Protein AF-A0A3D1ZGE1-F1 (afdb_monomer)

Structure (mmCIF, N/CA/C/O backbone):
data_AF-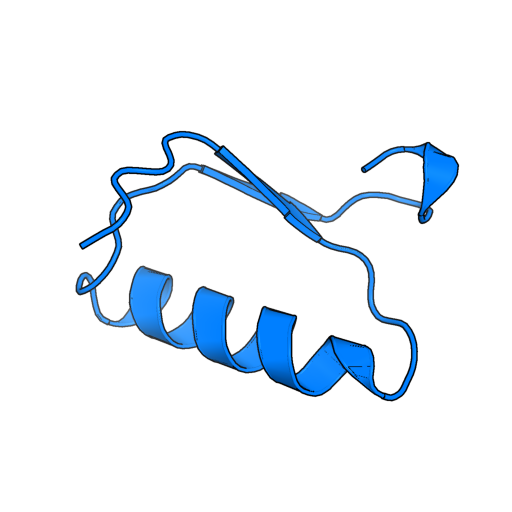A0A3D1ZGE1-F1
#
_entry.id   AF-A0A3D1ZGE1-F1
#
loop_
_atom_site.group_PDB
_atom_site.id
_atom_site.type_symbol
_atom_site.label_atom_id
_atom_site.label_alt_id
_atom_site.label_comp_id
_atom_site.label_asym_id
_atom_site.label_entity_id
_atom_site.label_seq_id
_atom_site.pdbx_PDB_ins_code
_atom_site.Cartn_x
_atom_site.Cartn_y
_atom_site.Cartn_z
_atom_site.occupancy
_atom_site.B_iso_or_equiv
_atom_site.auth_seq_id
_atom_site.auth_comp_id
_atom_site.auth_asym_id
_atom_site.auth_atom_id
_atom_site.pdbx_PDB_model_num
ATOM 1 N N . MET A 1 1 ? -4.187 -15.363 8.747 1.00 60.81 1 MET A N 1
ATOM 2 C CA . MET A 1 1 ? -4.092 -14.223 7.811 1.00 60.81 1 MET A CA 1
ATOM 3 C C . MET A 1 1 ? -2.787 -13.524 8.137 1.00 60.81 1 MET A C 1
ATOM 5 O O . MET A 1 1 ? -2.437 -13.517 9.310 1.00 60.81 1 MET A O 1
ATOM 9 N N . ALA A 1 2 ? -2.017 -13.093 7.139 1.00 71.75 2 ALA A N 1
ATOM 10 C CA . ALA A 1 2 ? -0.792 -12.345 7.413 1.00 71.75 2 ALA A CA 1
ATOM 11 C C 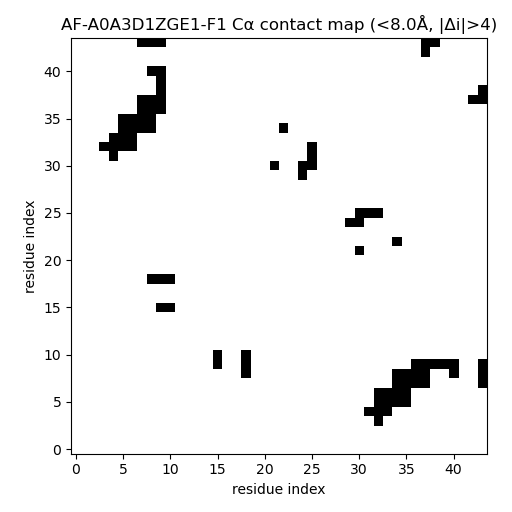. ALA A 1 2 ? -1.184 -10.973 7.981 1.00 71.75 2 ALA A C 1
ATOM 13 O O . ALA A 1 2 ? -2.055 -10.321 7.411 1.00 71.75 2 ALA A O 1
ATOM 14 N N . ASP A 1 3 ? -0.595 -10.600 9.113 1.00 84.81 3 ASP A N 1
ATOM 15 C CA . ASP A 1 3 ? -0.844 -9.347 9.829 1.00 84.81 3 ASP A CA 1
ATOM 16 C C . ASP A 1 3 ? 0.291 -8.383 9.485 1.00 84.81 3 ASP A C 1
ATOM 18 O O . ASP A 1 3 ? 1.324 -8.344 10.147 1.00 84.81 3 ASP A O 1
ATOM 22 N N . VAL A 1 4 ? 0.179 -7.764 8.311 1.00 90.00 4 VAL A N 1
ATOM 23 C CA . VAL A 1 4 ? 1.178 -6.824 7.796 1.00 90.00 4 VAL A CA 1
ATOM 24 C C . VAL A 1 4 ? 0.790 -5.416 8.212 1.00 90.00 4 VAL A C 1
ATOM 26 O O . VAL A 1 4 ? -0.281 -4.948 7.843 1.00 90.00 4 VAL A O 1
ATOM 29 N N . ASP A 1 5 ? 1.678 -4.738 8.934 1.00 93.31 5 ASP A N 1
ATOM 30 C CA . ASP A 1 5 ? 1.424 -3.386 9.441 1.00 93.31 5 ASP A CA 1
ATOM 31 C C . ASP A 1 5 ? 1.586 -2.303 8.360 1.00 93.31 5 ASP A C 1
ATOM 33 O O . ASP A 1 5 ? 0.872 -1.300 8.366 1.00 93.31 5 ASP A O 1
ATOM 37 N N . VAL A 1 6 ? 2.511 -2.504 7.410 1.00 93.88 6 VAL A N 1
ATOM 38 C CA . VAL A 1 6 ? 2.878 -1.521 6.375 1.00 93.88 6 VAL A CA 1
ATOM 39 C C . VAL A 1 6 ? 3.045 -2.204 5.020 1.00 93.88 6 VAL A C 1
ATOM 41 O O . VAL A 1 6 ? 3.679 -3.255 4.914 1.00 93.88 6 VAL A O 1
ATOM 44 N N . ILE A 1 7 ? 2.497 -1.581 3.977 1.00 93.94 7 ILE A N 1
ATOM 45 C CA . ILE A 1 7 ? 2.635 -1.990 2.580 1.00 93.94 7 ILE A CA 1
ATOM 46 C C . ILE A 1 7 ? 3.097 -0.791 1.750 1.00 93.94 7 ILE A C 1
ATOM 48 O O . ILE A 1 7 ? 2.440 0.250 1.717 1.00 93.94 7 ILE A O 1
ATOM 52 N N . THR A 1 8 ? 4.200 -0.960 1.028 1.00 95.38 8 THR A N 1
ATOM 53 C CA . THR A 1 8 ? 4.708 -0.014 0.031 1.00 95.38 8 THR A CA 1
ATOM 54 C C . THR A 1 8 ? 4.378 -0.518 -1.373 1.00 95.38 8 THR A C 1
ATOM 56 O O . THR A 1 8 ? 4.525 -1.699 -1.677 1.00 95.38 8 THR A O 1
ATOM 59 N N . ALA A 1 9 ? 3.877 0.358 -2.244 1.00 93.06 9 ALA A N 1
ATOM 60 C CA . ALA A 1 9 ? 3.358 -0.019 -3.554 1.00 93.06 9 ALA A CA 1
ATOM 61 C C . ALA A 1 9 ? 3.880 0.870 -4.682 1.00 93.06 9 ALA A C 1
ATOM 63 O O . ALA A 1 9 ? 3.935 2.090 -4.573 1.00 93.06 9 ALA A O 1
ATOM 64 N N . TYR A 1 10 ? 4.199 0.240 -5.810 1.00 92.69 10 TYR A N 1
ATOM 65 C CA . TYR A 1 10 ? 4.653 0.855 -7.054 1.00 92.69 10 TYR A CA 1
ATOM 66 C C . TYR A 1 10 ? 4.069 0.052 -8.223 1.00 92.69 10 TYR A C 1
ATOM 68 O O 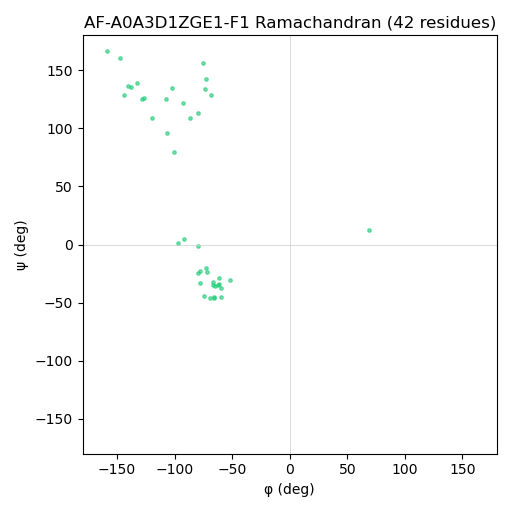. TYR A 1 10 ? 4.175 -1.179 -8.230 1.00 92.69 10 TYR A O 1
ATOM 76 N N . PRO A 1 11 ? 3.412 0.705 -9.193 1.00 87.38 11 PRO A N 1
ATOM 77 C CA . PRO A 1 11 ? 2.745 0.008 -10.279 1.00 87.38 11 PRO A CA 1
ATOM 78 C C . PRO A 1 11 ? 3.742 -0.437 -11.357 1.00 87.38 11 PRO A C 1
ATOM 80 O O . PRO A 1 11 ? 4.276 0.378 -12.107 1.00 87.38 11 PRO A O 1
ATOM 83 N N . ILE A 1 12 ? 3.916 -1.750 -11.502 1.00 89.38 12 ILE A N 1
ATOM 84 C CA . ILE A 1 12 ? 4.612 -2.370 -12.635 1.00 89.38 12 ILE A CA 1
ATOM 85 C C . ILE A 1 12 ? 3.883 -3.651 -13.052 1.00 89.38 12 ILE A C 1
ATOM 87 O O . ILE A 1 12 ? 3.441 -4.437 -12.214 1.00 89.38 12 ILE A O 1
ATOM 91 N N . ARG A 1 13 ? 3.711 -3.873 -14.360 1.00 92.81 13 ARG A N 1
ATOM 92 C CA . ARG A 1 13 ? 3.032 -5.081 -14.858 1.00 92.81 13 ARG A CA 1
ATOM 93 C C . ARG A 1 13 ? 3.929 -6.314 -14.686 1.00 92.81 13 ARG A C 1
ATOM 95 O O . ARG A 1 13 ? 5.120 -6.209 -14.970 1.00 92.81 13 ARG A O 1
ATOM 102 N N . PRO A 1 14 ? 3.377 -7.492 -14.333 1.00 89.19 14 PRO A N 1
ATOM 103 C CA . PRO A 1 14 ? 1.957 -7.798 -14.079 1.00 89.19 14 PRO A CA 1
ATOM 104 C C . PRO A 1 14 ? 1.529 -7.648 -12.604 1.00 89.19 14 PRO A C 1
ATOM 106 O O . PRO A 1 14 ? 0.419 -8.027 -12.233 1.00 89.19 14 PRO A O 1
ATOM 109 N N . TYR A 1 15 ? 2.428 -7.166 -11.744 1.00 88.25 15 TYR A N 1
ATOM 110 C CA . TYR A 1 15 ? 2.241 -7.102 -10.296 1.00 88.25 15 TYR A CA 1
ATOM 111 C C . TYR A 1 15 ? 1.247 -6.016 -9.849 1.00 88.25 15 TYR A C 1
ATOM 113 O O . TYR A 1 15 ? 0.656 -6.118 -8.774 1.00 88.25 15 TYR A O 1
ATOM 121 N N . ASP A 1 16 ? 0.979 -5.020 -10.694 1.00 89.19 16 ASP A N 1
ATOM 122 C CA . ASP A 1 16 ? 0.014 -3.945 -10.451 1.00 89.19 16 ASP A CA 1
ATOM 123 C C . ASP A 1 16 ? -1.380 -4.448 -10.035 1.00 89.19 16 ASP A C 1
ATOM 125 O O . ASP A 1 16 ? -2.047 -3.809 -9.221 1.00 89.19 16 ASP A O 1
ATOM 129 N N . THR A 1 17 ? -1.792 -5.627 -10.510 1.00 92.50 17 THR A N 1
ATOM 130 C CA . THR A 1 17 ? -3.063 -6.256 -10.109 1.00 92.50 17 THR A CA 1
ATOM 131 C C . THR A 1 17 ? -3.085 -6.645 -8.624 1.00 92.50 17 THR A C 1
ATOM 133 O O . THR A 1 17 ? -4.123 -6.513 -7.973 1.00 92.50 17 THR A O 1
ATOM 136 N N . VAL A 1 18 ? -1.952 -7.081 -8.059 1.00 93.00 18 VAL A N 1
ATOM 137 C CA . VAL A 1 18 ? -1.840 -7.411 -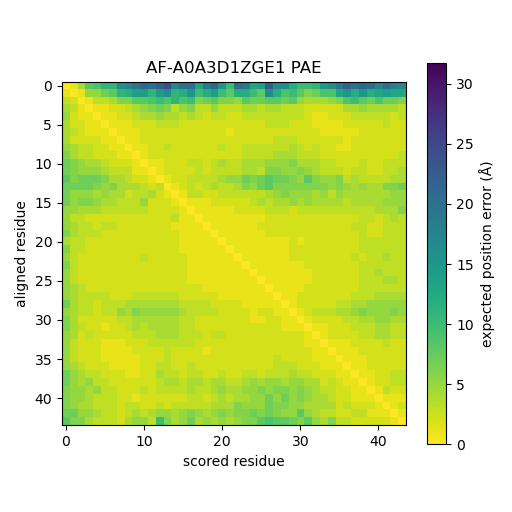6.627 1.00 93.00 18 VAL A CA 1
ATOM 138 C C . VAL A 1 18 ? -2.011 -6.146 -5.791 1.00 93.00 18 VAL A C 1
ATOM 140 O O . VAL A 1 18 ? -2.820 -6.134 -4.865 1.00 93.00 18 VAL A O 1
ATOM 143 N N . MET A 1 19 ? -1.337 -5.057 -6.167 1.00 93.88 19 MET A N 1
ATOM 144 C CA . MET A 1 19 ? -1.443 -3.787 -5.438 1.00 93.88 19 MET A CA 1
ATOM 145 C C . MET A 1 19 ? -2.835 -3.162 -5.533 1.00 93.88 19 MET A C 1
ATOM 147 O O . MET A 1 19 ? -3.340 -2.628 -4.547 1.00 93.88 19 MET A O 1
ATOM 151 N N . GLN A 1 20 ? -3.517 -3.311 -6.670 1.00 92.38 20 GLN A N 1
ATOM 152 C CA . GLN A 1 20 ? -4.924 -2.918 -6.802 1.00 92.38 20 GLN A CA 1
ATOM 153 C C . GLN A 1 20 ? -5.876 -3.764 -5.947 1.00 92.38 20 GLN A C 1
ATOM 155 O O . GLN A 1 20 ? -6.924 -3.279 -5.525 1.00 92.38 20 GLN A O 1
ATOM 160 N N . PHE A 1 21 ? -5.566 -5.040 -5.722 1.00 94.38 21 PHE A N 1
ATOM 161 C CA . PHE A 1 21 ? -6.377 -5.893 -4.858 1.00 94.38 21 PHE A CA 1
ATOM 162 C C . PHE A 1 21 ? -6.172 -5.545 -3.381 1.00 94.38 21 PHE A C 1
ATOM 164 O O . PHE A 1 21 ? -7.145 -5.390 -2.648 1.00 94.38 21 PHE A O 1
ATOM 171 N N . VAL A 1 22 ? -4.921 -5.340 -2.964 1.00 93.25 22 VAL A N 1
ATOM 172 C CA . VAL A 1 22 ? -4.579 -4.904 -1.603 1.00 93.25 22 VAL A CA 1
ATOM 173 C C . VAL A 1 22 ? -5.227 -3.559 -1.277 1.00 93.25 22 VAL A C 1
ATOM 175 O O . VAL A 1 22 ? -5.849 -3.428 -0.226 1.00 93.25 22 VAL A O 1
ATOM 178 N N . SER A 1 23 ? -5.170 -2.583 -2.190 1.00 92.50 23 SER A N 1
ATOM 179 C CA . SER A 1 23 ? -5.793 -1.275 -1.956 1.00 92.50 23 SER A CA 1
ATOM 180 C C . SER A 1 23 ? -7.311 -1.366 -1.766 1.00 92.50 23 SER A C 1
ATOM 182 O O . SER A 1 23 ? -7.862 -0.646 -0.935 1.00 92.50 23 SER A O 1
ATOM 184 N N . LYS A 1 24 ? -7.987 -2.294 -2.460 1.00 95.56 24 LYS A N 1
ATOM 185 C CA . LYS A 1 24 ? -9.413 -2.587 -2.236 1.00 95.56 24 LYS A CA 1
ATOM 186 C C . LYS A 1 24 ? -9.667 -3.195 -0.861 1.00 95.56 24 LYS A C 1
ATOM 188 O O . LYS A 1 24 ? -10.561 -2.732 -0.171 1.00 95.56 24 LYS A O 1
ATOM 193 N N . LEU A 1 25 ? -8.859 -4.165 -0.427 1.00 94.94 25 LEU A N 1
ATOM 194 C CA . LEU A 1 25 ? -9.008 -4.767 0.906 1.00 94.94 25 LEU A CA 1
ATOM 195 C C . LEU A 1 25 ? -8.866 -3.737 2.033 1.00 94.94 25 LEU A C 1
ATOM 197 O O . LEU A 1 25 ? -9.583 -3.827 3.030 1.00 94.94 25 LEU A O 1
ATOM 201 N N . ILE A 1 26 ? -7.966 -2.765 1.864 1.00 93.56 26 ILE A N 1
ATOM 202 C CA . ILE A 1 26 ? -7.790 -1.658 2.812 1.00 93.56 26 ILE A CA 1
ATOM 203 C C . ILE A 1 26 ? -8.999 -0.720 2.773 1.00 93.56 26 ILE A C 1
ATOM 205 O O . ILE A 1 26 ? -9.548 -0.381 3.819 1.00 93.56 26 ILE A O 1
ATOM 209 N N . ALA A 1 27 ? -9.463 -0.347 1.576 1.00 94.38 27 ALA A N 1
ATOM 210 C CA . ALA A 1 27 ? -10.636 0.512 1.404 1.00 94.38 27 ALA A CA 1
ATOM 211 C C . ALA A 1 27 ? -11.929 -0.117 1.961 1.00 94.38 27 ALA A C 1
ATOM 213 O O . ALA A 1 27 ? -12.760 0.590 2.529 1.00 94.38 27 ALA A O 1
ATOM 214 N N . ASP A 1 28 ? -12.066 -1.439 1.852 1.00 96.00 28 ASP A N 1
ATOM 215 C CA . ASP A 1 28 ? -13.195 -2.214 2.375 1.00 96.00 28 ASP A CA 1
ATOM 216 C C . ASP A 1 28 ? -13.076 -2.487 3.890 1.00 96.00 28 ASP A C 1
ATOM 218 O O . ASP A 1 28 ? -13.946 -3.134 4.476 1.00 96.00 28 ASP A O 1
ATOM 222 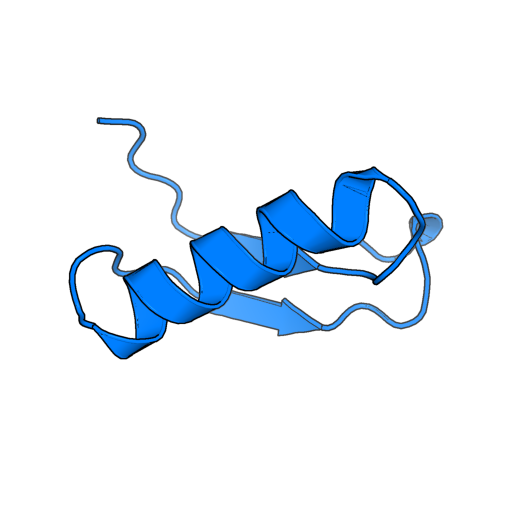N N . GLY A 1 29 ? -11.992 -2.044 4.542 1.00 93.75 29 GLY A N 1
ATOM 223 C CA . GLY A 1 29 ? -11.732 -2.275 5.968 1.00 93.75 29 GLY A CA 1
ATOM 224 C C . GLY A 1 29 ? -11.431 -3.736 6.323 1.00 93.75 29 GLY A C 1
ATOM 225 O O . GLY A 1 29 ? -11.434 -4.104 7.496 1.00 93.75 29 GLY A O 1
ATOM 226 N N . THR A 1 30 ? -11.181 -4.580 5.317 1.00 94.25 30 THR A N 1
ATOM 227 C CA . THR A 1 30 ? -10.842 -6.003 5.491 1.00 94.25 30 THR A CA 1
ATOM 228 C C . THR A 1 30 ? -9.368 -6.192 5.862 1.00 94.25 30 THR A C 1
ATOM 230 O O . THR A 1 30 ? -9.010 -7.192 6.483 1.00 94.25 30 THR A O 1
ATOM 233 N N . LEU A 1 31 ? -8.516 -5.228 5.503 1.00 92.00 31 LEU A N 1
ATOM 234 C CA . LEU A 1 31 ? -7.105 -5.164 5.873 1.00 92.00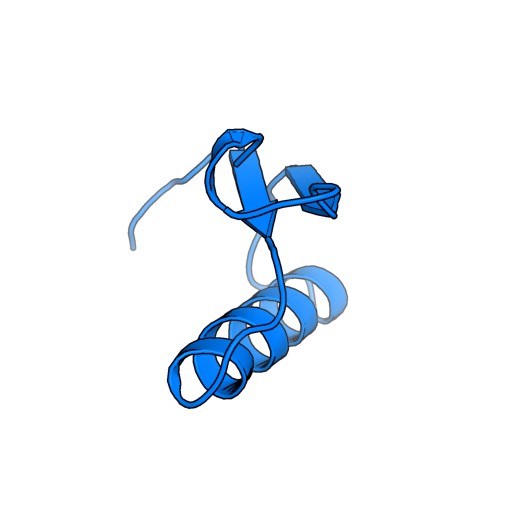 31 LEU A CA 1
ATOM 235 C C . LEU A 1 31 ? -6.811 -3.804 6.514 1.00 92.00 31 LEU A C 1
ATOM 237 O O . LEU A 1 31 ? -7.089 -2.769 5.919 1.00 92.00 31 LEU A O 1
ATOM 241 N N . SER A 1 32 ? -6.238 -3.801 7.715 1.00 94.12 32 SER A N 1
ATOM 242 C CA . SER A 1 32 ? -5.826 -2.578 8.405 1.00 94.12 32 SER A CA 1
ATOM 243 C C . SER A 1 32 ? -4.309 -2.471 8.369 1.00 94.12 32 SER A C 1
ATOM 245 O O . SER A 1 32 ? -3.641 -3.060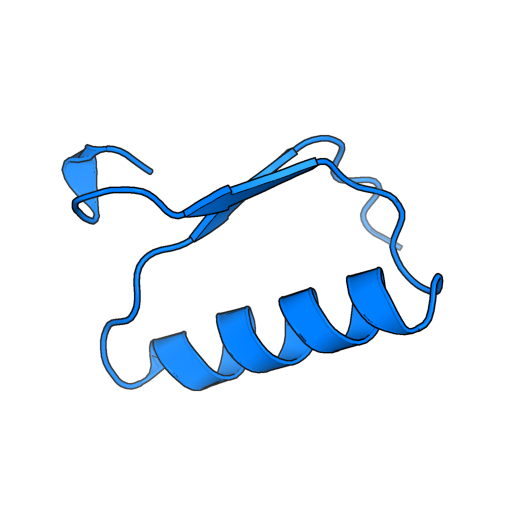 9.210 1.00 94.12 32 SER A O 1
ATOM 247 N N . CYS A 1 33 ? -3.774 -1.728 7.405 1.00 93.25 33 CYS A N 1
ATOM 248 C CA . CYS A 1 33 ? -2.343 -1.462 7.298 1.00 93.25 33 CYS A CA 1
ATOM 249 C C . CYS A 1 33 ? -2.092 -0.072 6.703 1.00 93.25 33 CYS A C 1
ATOM 251 O O . CYS A 1 33 ? -2.962 0.505 6.042 1.00 93.25 33 CYS A O 1
ATOM 253 N N . GLU A 1 34 ? -0.892 0.460 6.906 1.00 93.25 34 GLU A N 1
ATOM 254 C CA . GLU A 1 34 ? -0.449 1.669 6.216 1.00 93.25 34 GLU A CA 1
ATOM 255 C C . GLU A 1 34 ? -0.140 1.342 4.747 1.00 93.25 34 GLU A C 1
ATOM 257 O O . GLU A 1 34 ? 0.508 0.337 4.456 1.00 93.25 34 GLU A O 1
ATOM 262 N N . TYR A 1 35 ? -0.619 2.168 3.812 1.00 93.81 35 TYR A N 1
ATOM 263 C CA . TYR A 1 35 ? -0.397 1.981 2.377 1.00 93.81 35 TYR A CA 1
ATOM 264 C C . TYR A 1 35 ? 0.343 3.180 1.788 1.00 93.81 35 TYR A C 1
ATOM 266 O O . TYR A 1 35 ? -0.227 4.264 1.639 1.00 93.81 35 TYR A O 1
ATOM 274 N N . ILE A 1 36 ? 1.609 2.977 1.435 1.00 95.44 36 ILE A N 1
ATOM 275 C CA . ILE A 1 36 ? 2.509 4.019 0.936 1.00 95.44 36 ILE A CA 1
ATOM 276 C C . ILE A 1 36 ? 2.734 3.804 -0.558 1.00 95.44 36 ILE A C 1
ATOM 278 O O . ILE A 1 36 ? 3.163 2.736 -0.985 1.00 95.44 36 ILE A O 1
ATOM 282 N N . VAL A 1 37 ? 2.482 4.826 -1.374 1.00 93.19 37 VAL A N 1
ATOM 283 C CA . VAL A 1 37 ? 2.823 4.783 -2.802 1.00 93.19 37 VAL A CA 1
ATOM 284 C C . VAL A 1 37 ? 4.267 5.247 -2.973 1.00 93.19 37 VAL A C 1
ATOM 286 O O . VAL A 1 37 ? 4.567 6.425 -2.785 1.00 93.19 37 VAL A O 1
ATOM 289 N N . ALA A 1 38 ? 5.155 4.316 -3.311 1.00 92.75 38 ALA A N 1
ATOM 290 C CA . ALA A 1 38 ? 6.566 4.586 -3.550 1.00 92.75 38 ALA A CA 1
ATOM 291 C C . ALA A 1 38 ? 6.781 5.272 -4.911 1.00 92.75 38 ALA A C 1
ATOM 293 O O . ALA A 1 38 ? 5.981 5.132 -5.836 1.00 92.75 38 ALA A O 1
ATOM 294 N N . GLU A 1 39 ? 7.888 6.000 -5.055 1.00 93.38 39 GLU A N 1
ATOM 295 C CA . GLU A 1 39 ? 8.278 6.651 -6.318 1.00 93.38 39 GLU A CA 1
ATOM 296 C C . GLU A 1 39 ? 8.898 5.673 -7.338 1.00 93.38 39 GLU A C 1
ATOM 298 O O . GLU A 1 39 ? 8.909 5.954 -8.538 1.00 93.38 39 GLU A O 1
ATOM 303 N N . SER A 1 40 ? 9.434 4.542 -6.861 1.00 91.69 40 SER A N 1
ATOM 304 C CA . SER A 1 40 ? 10.095 3.493 -7.644 1.00 91.69 40 SER A CA 1
ATOM 305 C C . SER A 1 40 ? 10.099 2.164 -6.879 1.00 91.69 40 SER A C 1
ATOM 307 O O . SER A 1 40 ? 9.881 2.154 -5.669 1.00 91.69 40 SER A O 1
AT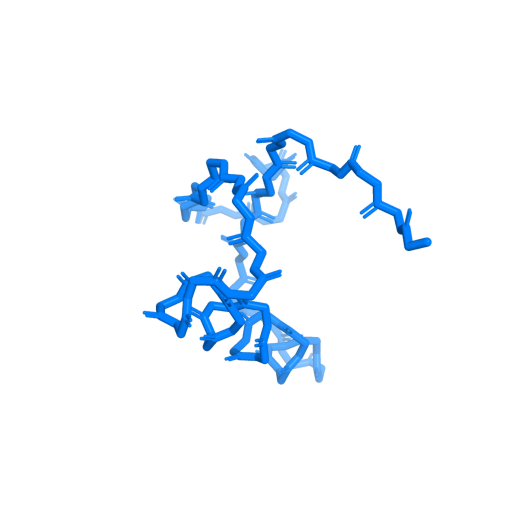OM 309 N N . GLU A 1 41 ? 10.407 1.050 -7.551 1.00 88.62 41 GLU A N 1
ATOM 310 C CA . GLU A 1 41 ? 10.604 -0.253 -6.887 1.00 88.62 41 GLU A CA 1
ATOM 311 C C . GLU A 1 4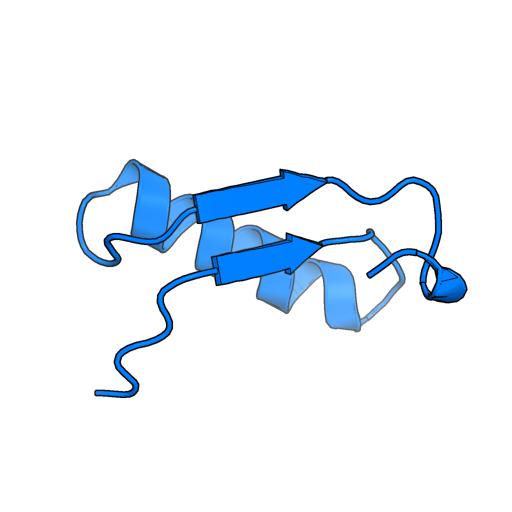1 ? 11.762 -0.239 -5.881 1.00 88.62 41 GLU A C 1
ATOM 313 O O . GLU A 1 41 ? 11.734 -0.972 -4.904 1.00 88.62 41 GLU A O 1
ATOM 318 N N . HIS A 1 42 ? 12.780 0.598 -6.097 1.00 91.19 42 HIS A N 1
ATOM 319 C CA . HIS A 1 42 ? 13.907 0.717 -5.170 1.00 91.19 42 HIS A CA 1
ATOM 320 C C . HIS A 1 42 ? 13.525 1.434 -3.869 1.00 91.19 42 HIS A C 1
ATOM 322 O O . HIS A 1 42 ? 14.189 1.261 -2.852 1.00 91.19 42 HIS A O 1
ATOM 328 N N . SER A 1 43 ? 12.469 2.246 -3.928 1.00 87.12 43 SER A N 1
ATOM 329 C CA . SER A 1 43 ? 11.961 3.038 -2.808 1.00 87.12 43 SER A CA 1
ATOM 330 C C . SER A 1 43 ? 10.785 2.358 -2.092 1.00 87.12 43 SER A C 1
ATOM 332 O O . SER A 1 43 ? 10.210 2.972 -1.193 1.00 87.12 43 SER A O 1
ATOM 334 N N . GLN A 1 44 ? 10.386 1.152 -2.525 1.00 79.75 44 GLN A N 1
ATOM 335 C CA . GLN A 1 44 ? 9.435 0.302 -1.799 1.00 79.75 44 GLN A CA 1
ATOM 336 C C . GLN A 1 44 ? 10.076 -0.321 -0.560 1.00 79.75 44 GLN A C 1
ATOM 338 O O . GLN A 1 44 ? 11.275 -0.665 -0.602 1.00 79.75 44 GLN A O 1
#

Foldseek 3Di:
DDQEAEDEDEDDPPCNVVVVVVVVCVVVVVHHHHYHYAPDPVRD

Sequence (44 aa):
MADVDVITAYPIRPYDTVMQFVSKLIADGTLSCEYIVAESEHSQ

Nearest PDB structures (foldseek):
  5c4i-assembly1_D  TM=9.856E-01  e=7.498E-03  Moorella thermoacetica ATCC 39073
  1kmn-assembly1_A  TM=4.269E-01  e=1.306E+00  Escherichia coli
  3u80-assembly1_B  TM=3.570E-01  e=1.615E+00  Bifidobacterium longum subsp. longum JDM301
  2el9-assembly2_D  TM=4.212E-01  e=2.299E+00  Escherichia coli
  8bfy-assembly1_A  TM=3.230E-01  e=8.207E+00  Streptomyces scabiei

Secondary structure (DSSP, 8-state):
----SEEEE---TTTHHHHHHHHHHHHTTSS--EEEE-SSGGG-

Solvent-accessible surface area (backbone atoms only — not comparable to full-atom values): 2792 Å² total; per-residue (Å²): 131,88,88,57,64,68,47,61,41,58,85,45,89,82,56,35,61,56,55,56,49,51,52,47,35,42,75,71,67,77,39,83,53,49,79,43,78,32,95,38,80,88,64,80

pLDDT: mean 90.9, std 6.3, range [60.81, 96.0]

Mean predicted aligned error: 3.25 Å

Radius of gyration: 10.42 Å; Cα contacts (8 Å, |Δi|>4): 44; chains: 1; bounding box: 27×21×25 Å